Protein AF-A0A8T4W9V7-F1 (afdb_monomer)

Structure (mmCIF, N/CA/C/O backbone):
data_AF-A0A8T4W9V7-F1
#
_entry.id   AF-A0A8T4W9V7-F1
#
loop_
_atom_site.group_PDB
_atom_site.id
_atom_site.type_symbol
_atom_site.label_atom_id
_atom_site.label_alt_id
_atom_site.label_comp_id
_atom_site.label_asym_id
_atom_site.label_entity_id
_atom_site.label_seq_id
_atom_site.pdbx_PDB_ins_code
_atom_site.Cartn_x
_atom_site.Cartn_y
_atom_site.Cartn_z
_atom_site.occupancy
_atom_site.B_iso_or_equiv
_atom_site.auth_seq_id
_atom_site.auth_comp_id
_atom_site.auth_asym_id
_atom_site.auth_atom_id
_atom_site.pdbx_PDB_model_num
ATOM 1 N N . MET A 1 1 ? -7.353 -0.386 19.270 1.00 39.78 1 MET A N 1
ATOM 2 C CA . MET A 1 1 ? -6.914 -1.755 19.593 1.00 39.78 1 MET A CA 1
ATOM 3 C C . MET A 1 1 ? -5.688 -1.673 20.484 1.00 39.78 1 MET A C 1
ATOM 5 O O . MET A 1 1 ? -4.588 -1.444 19.992 1.00 39.78 1 MET A O 1
ATOM 9 N N . ASP A 1 2 ? -5.924 -1.707 21.795 1.00 38.59 2 ASP A N 1
ATOM 10 C CA . ASP A 1 2 ? -4.925 -1.947 22.844 1.00 38.59 2 ASP A CA 1
ATOM 11 C C . ASP A 1 2 ? -5.696 -2.340 24.113 1.00 38.59 2 ASP A C 1
ATOM 13 O O . ASP A 1 2 ? -5.775 -1.570 25.058 1.00 38.59 2 ASP A O 1
ATOM 17 N N . ASP A 1 3 ? -6.371 -3.4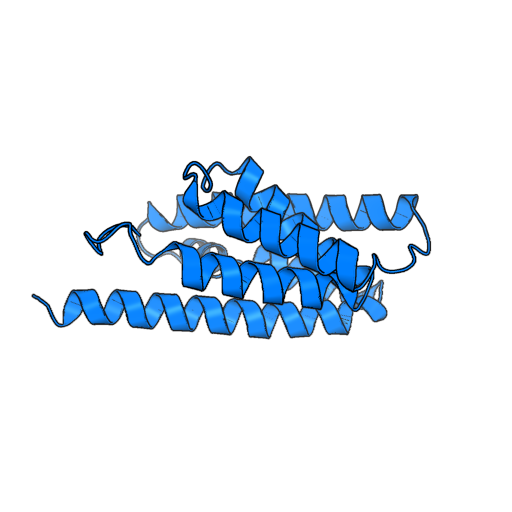90 24.071 1.00 40.66 3 ASP A N 1
ATOM 18 C CA . ASP A 1 3 ? -7.091 -4.046 25.234 1.00 40.66 3 ASP A CA 1
ATOM 19 C C . ASP A 1 3 ? -6.572 -5.435 25.636 1.00 40.66 3 ASP A C 1
ATOM 21 O O . ASP A 1 3 ? -7.009 -6.030 26.618 1.00 40.66 3 ASP A O 1
ATOM 25 N N . PHE A 1 4 ? -5.535 -5.930 24.955 1.00 43.25 4 PHE A N 1
ATOM 26 C CA . PHE A 1 4 ? -4.696 -6.980 25.513 1.00 43.25 4 PHE A CA 1
ATOM 27 C C . PHE A 1 4 ? -3.661 -6.304 26.404 1.00 43.25 4 PHE A C 1
ATOM 29 O O . PHE A 1 4 ? -2.621 -5.855 25.927 1.00 43.25 4 PHE A O 1
ATOM 36 N N . GLY A 1 5 ? -3.947 -6.229 27.706 1.00 44.81 5 GLY A N 1
ATOM 37 C CA . GLY A 1 5 ? -3.074 -5.700 28.764 1.00 44.81 5 GLY A CA 1
ATOM 38 C C . GLY A 1 5 ? -1.734 -6.435 28.953 1.00 44.81 5 GLY A C 1
ATOM 39 O O . GLY A 1 5 ? -1.225 -6.516 30.066 1.00 44.81 5 GLY A O 1
ATOM 40 N N . GLN A 1 6 ? -1.149 -6.982 27.886 1.00 49.94 6 GLN A N 1
ATOM 41 C CA . GLN A 1 6 ? 0.190 -7.553 27.842 1.00 49.94 6 GLN A CA 1
ATOM 42 C C . GLN A 1 6 ? 0.974 -6.959 26.656 1.00 49.94 6 GLN A C 1
ATOM 44 O O . GLN A 1 6 ? 1.002 -7.541 25.569 1.00 49.94 6 GLN A O 1
ATOM 49 N N . PRO A 1 7 ? 1.683 -5.829 26.851 1.00 56.47 7 PRO A N 1
ATOM 50 C CA . PRO A 1 7 ? 2.471 -5.159 25.806 1.00 56.47 7 PRO A CA 1
ATOM 51 C C . PRO A 1 7 ? 3.624 -6.007 25.224 1.00 56.47 7 PRO A C 1
ATOM 53 O O . PRO A 1 7 ? 4.290 -5.583 24.282 1.00 56.47 7 PRO A O 1
ATOM 56 N N . SER A 1 8 ? 3.868 -7.208 25.760 1.00 60.50 8 SER A N 1
ATOM 57 C CA . SER A 1 8 ? 5.035 -8.043 25.463 1.00 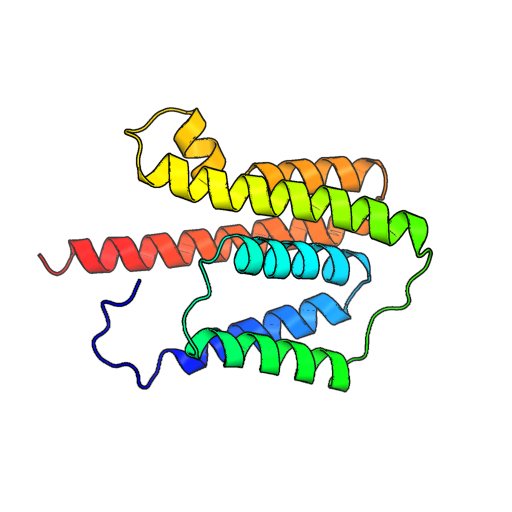60.50 8 SER A CA 1
ATOM 58 C C . SER A 1 8 ? 4.943 -8.886 24.181 1.00 60.50 8 SER A C 1
ATOM 60 O O . SER A 1 8 ? 5.977 -9.399 23.760 1.00 60.50 8 SER A O 1
ATOM 62 N N . TYR A 1 9 ? 3.771 -9.053 23.550 1.00 67.75 9 TYR A N 1
ATOM 63 C CA . TYR A 1 9 ? 3.616 -9.944 22.375 1.00 67.75 9 TYR A CA 1
ATOM 64 C C . TYR A 1 9 ? 3.088 -9.268 21.104 1.00 67.75 9 TYR A C 1
ATOM 66 O O . TYR A 1 9 ? 3.088 -9.888 20.043 1.00 67.75 9 TYR A O 1
ATOM 74 N N . ALA A 1 10 ? 2.713 -7.987 21.163 1.00 72.25 10 ALA A N 1
ATOM 75 C CA . ALA A 1 10 ? 2.208 -7.257 19.997 1.00 72.25 10 ALA A CA 1
ATOM 76 C C . ALA A 1 10 ? 3.246 -7.129 18.863 1.00 72.25 10 ALA A C 1
ATOM 78 O O . ALA A 1 10 ? 2.882 -6.964 17.705 1.00 72.25 10 ALA A O 1
ATOM 79 N N . TRP A 1 11 ? 4.543 -7.246 19.163 1.00 79.50 11 TRP A N 1
ATOM 80 C CA . TRP A 1 11 ? 5.618 -7.138 18.171 1.00 79.50 11 TRP A CA 1
ATOM 81 C C . TRP A 1 11 ? 5.632 -8.286 17.151 1.00 79.50 11 TRP A C 1
ATOM 83 O O . TRP A 1 11 ? 6.049 -8.070 16.016 1.00 79.50 11 TRP A O 1
ATOM 93 N N . LEU A 1 12 ? 5.167 -9.484 17.522 1.00 85.19 12 LEU A N 1
ATOM 94 C CA . LEU A 1 12 ? 5.201 -10.668 16.660 1.00 85.19 12 LEU A CA 1
ATOM 95 C C . LEU A 1 12 ? 4.285 -10.539 15.427 1.00 85.19 12 LEU A C 1
ATOM 97 O O . LEU A 1 12 ? 4.788 -10.709 14.315 1.00 85.19 12 LEU A O 1
ATOM 101 N N . PRO A 1 13 ? 2.992 -10.173 15.553 1.00 85.06 13 PRO A N 1
ATOM 102 C CA . PRO A 1 13 ? 2.145 -9.937 14.384 1.00 85.06 13 PRO A CA 1
ATOM 103 C C . PRO A 1 13 ? 2.626 -8.752 13.532 1.00 85.06 13 PRO A C 1
ATOM 105 O O . PRO A 1 13 ? 2.535 -8.823 12.306 1.00 85.06 13 PRO A O 1
ATOM 108 N N . PHE A 1 14 ? 3.199 -7.697 14.130 1.00 86.62 14 PHE A N 1
ATOM 109 C CA . PHE A 1 14 ? 3.777 -6.585 13.361 1.00 86.62 14 PHE A CA 1
ATOM 110 C C . PHE A 1 14 ? 5.028 -6.996 12.585 1.00 86.62 14 PHE A C 1
ATOM 112 O O . PHE A 1 14 ? 5.171 -6.621 11.424 1.00 86.62 14 PHE A O 1
ATOM 119 N N . ALA A 1 15 ? 5.913 -7.789 13.189 1.00 89.69 15 ALA A N 1
ATOM 120 C CA . ALA A 1 15 ? 7.097 -8.312 12.523 1.00 89.69 15 ALA A CA 1
ATOM 121 C C . ALA A 1 15 ? 6.718 -9.265 11.380 1.00 89.69 15 ALA A C 1
ATOM 123 O O . ALA A 1 15 ? 7.223 -9.112 10.271 1.00 89.69 15 ALA A O 1
ATOM 124 N N . ALA A 1 16 ? 5.786 -10.194 11.620 1.00 91.25 16 ALA A N 1
ATOM 125 C CA . ALA A 1 16 ? 5.284 -11.112 10.598 1.00 91.25 16 ALA A CA 1
ATOM 126 C C . ALA A 1 16 ? 4.627 -10.360 9.429 1.00 91.25 16 ALA A C 1
ATOM 128 O O . ALA A 1 16 ? 4.921 -10.643 8.267 1.00 91.25 16 ALA A O 1
ATOM 129 N N . SER A 1 17 ? 3.805 -9.350 9.734 1.00 88.69 17 SER A N 1
ATOM 130 C CA . SER A 1 17 ? 3.216 -8.474 8.717 1.00 88.69 17 SER A CA 1
ATOM 131 C C . SER A 1 17 ? 4.303 -7.730 7.946 1.00 88.69 17 SER A C 1
ATOM 133 O O . SER A 1 17 ? 4.290 -7.738 6.723 1.00 88.69 17 SER A O 1
ATOM 135 N N . GLY A 1 18 ? 5.291 -7.149 8.629 1.00 92.06 18 GLY A N 1
ATOM 136 C CA . GLY A 1 18 ? 6.396 -6.443 7.982 1.00 92.06 18 GLY A CA 1
ATOM 137 C C . GLY A 1 18 ? 7.207 -7.329 7.031 1.00 92.06 18 GLY A C 1
ATOM 138 O O . GLY A 1 18 ? 7.530 -6.905 5.925 1.00 92.06 18 GLY A O 1
ATOM 139 N N . VAL A 1 19 ? 7.471 -8.583 7.411 1.00 94.50 19 VAL A N 1
ATOM 140 C CA . VAL A 1 19 ? 8.121 -9.564 6.526 1.00 94.50 19 VAL A CA 1
ATOM 141 C C . VAL A 1 19 ? 7.269 -9.836 5.287 1.00 94.50 19 VAL A C 1
ATOM 143 O O . VAL A 1 19 ? 7.788 -9.812 4.174 1.00 94.50 19 VAL A O 1
ATOM 146 N N . LEU A 1 20 ? 5.964 -10.060 5.462 1.00 92.44 20 LEU A N 1
ATOM 147 C CA . LEU A 1 20 ? 5.048 -10.340 4.357 1.00 92.44 20 LEU A CA 1
ATOM 148 C C . LEU A 1 20 ? 4.912 -9.141 3.406 1.00 92.44 20 LEU A C 1
ATOM 150 O O . LEU A 1 20 ? 5.015 -9.309 2.195 1.00 92.44 20 LEU A O 1
ATOM 154 N N . PHE A 1 21 ? 4.763 -7.929 3.943 1.00 92.69 21 PHE A N 1
ATOM 155 C CA . PHE A 1 21 ? 4.749 -6.695 3.155 1.00 92.69 21 PHE A CA 1
ATOM 156 C C . PHE A 1 21 ? 6.057 -6.510 2.388 1.00 92.69 21 PHE A C 1
ATOM 158 O O . PHE A 1 21 ? 6.030 -6.278 1.184 1.00 92.69 21 PHE A O 1
ATOM 165 N N . GLY A 1 22 ? 7.202 -6.654 3.059 1.00 94.81 22 GLY A N 1
ATOM 166 C CA . GLY A 1 22 ? 8.506 -6.523 2.416 1.00 94.81 22 GLY A CA 1
ATOM 167 C C . GLY A 1 22 ? 8.744 -7.578 1.333 1.00 94.81 22 GLY A C 1
ATOM 168 O O . GLY A 1 22 ? 9.313 -7.262 0.293 1.00 94.81 22 GLY A O 1
ATOM 169 N N . PHE A 1 23 ? 8.262 -8.808 1.538 1.00 94.81 23 PHE A N 1
ATOM 170 C CA . PHE A 1 23 ? 8.289 -9.858 0.521 1.00 94.81 23 PHE A CA 1
ATOM 171 C C . PHE A 1 23 ? 7.468 -9.463 -0.712 1.00 94.81 23 PHE A C 1
ATOM 173 O O . PHE A 1 23 ? 7.996 -9.486 -1.818 1.00 94.81 23 PHE A O 1
ATOM 180 N N . LEU A 1 24 ? 6.212 -9.040 -0.525 1.00 93.31 24 LEU A N 1
ATOM 181 C CA . LEU A 1 24 ? 5.329 -8.636 -1.625 1.00 93.31 24 LEU A CA 1
ATOM 182 C C . LEU A 1 24 ? 5.862 -7.408 -2.376 1.00 93.31 24 LEU A C 1
ATOM 184 O O . LEU A 1 24 ? 5.853 -7.383 -3.603 1.00 93.31 24 LEU A O 1
ATOM 188 N N . MET A 1 25 ? 6.391 -6.416 -1.656 1.00 95.25 25 MET A N 1
ATOM 189 C CA . MET A 1 25 ? 7.007 -5.223 -2.247 1.00 95.25 25 MET A CA 1
ATOM 190 C C . MET A 1 25 ? 8.213 -5.546 -3.138 1.00 95.25 25 MET A C 1
ATOM 192 O O . MET A 1 25 ? 8.533 -4.762 -4.030 1.00 95.25 25 MET A O 1
ATOM 196 N N . ALA A 1 26 ? 8.881 -6.678 -2.913 1.00 95.06 26 ALA A N 1
ATOM 197 C CA . ALA A 1 26 ? 10.020 -7.107 -3.713 1.00 95.06 26 ALA A CA 1
ATOM 198 C C . ALA A 1 26 ? 9.629 -7.873 -4.994 1.00 95.06 26 ALA A C 1
ATOM 200 O O . ALA A 1 26 ? 10.487 -8.095 -5.845 1.00 95.06 26 ALA A O 1
ATOM 201 N N . GLU A 1 27 ? 8.364 -8.274 -5.160 1.00 93.50 27 GLU A N 1
ATOM 202 C CA . GLU A 1 27 ? 7.929 -9.094 -6.303 1.00 93.50 27 GLU A CA 1
ATOM 203 C C . GLU A 1 27 ? 7.743 -8.278 -7.588 1.00 93.50 27 GLU A C 1
ATOM 205 O O . GLU A 1 27 ? 8.084 -8.735 -8.683 1.00 93.50 27 GLU A O 1
ATOM 210 N N . SER A 1 28 ? 7.210 -7.057 -7.493 1.00 93.25 28 SER A N 1
ATOM 211 C CA . SER A 1 28 ? 7.052 -6.190 -8.661 1.00 93.25 28 SER A CA 1
ATOM 212 C C . SER A 1 28 ? 7.051 -4.705 -8.312 1.00 93.25 28 SER A C 1
ATOM 214 O O . SER A 1 28 ? 6.708 -4.306 -7.201 1.00 93.25 28 SER A O 1
ATOM 216 N N . GLN A 1 29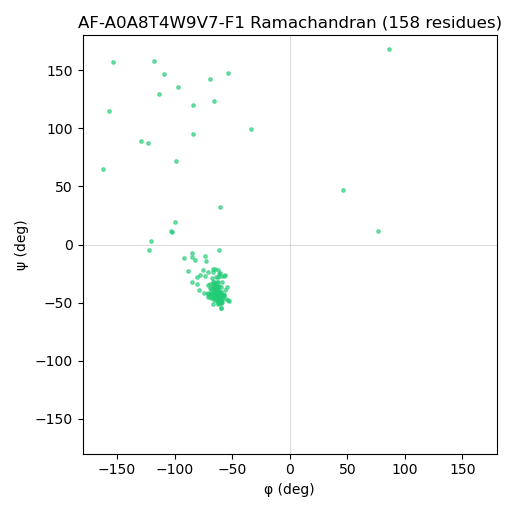 ? 7.381 -3.859 -9.293 1.00 93.50 29 GLN A N 1
ATOM 217 C CA . GLN A 1 29 ? 7.314 -2.402 -9.122 1.00 93.50 29 GLN A CA 1
ATOM 218 C C . GLN A 1 29 ? 5.895 -1.914 -8.784 1.00 93.50 29 GLN A C 1
ATOM 220 O O . GLN A 1 29 ? 5.735 -0.898 -8.118 1.00 93.50 29 GLN A O 1
ATOM 225 N N . TRP A 1 30 ? 4.861 -2.643 -9.208 1.00 94.25 30 TRP A N 1
ATOM 226 C CA . TRP A 1 30 ? 3.467 -2.295 -8.939 1.00 94.25 30 TRP A CA 1
ATOM 227 C C . TRP A 1 30 ? 3.089 -2.575 -7.484 1.00 94.25 30 TRP A C 1
ATOM 229 O O . TRP A 1 30 ? 2.466 -1.729 -6.844 1.00 94.25 30 TRP A O 1
ATOM 239 N N . ASP A 1 31 ? 3.535 -3.714 -6.950 1.00 93.81 31 ASP A N 1
ATOM 240 C CA . ASP A 1 31 ? 3.359 -4.067 -5.539 1.00 93.81 31 ASP A CA 1
ATOM 241 C C . ASP A 1 31 ? 4.144 -3.102 -4.647 1.00 93.81 31 ASP A C 1
ATOM 243 O O . ASP A 1 31 ? 3.604 -2.573 -3.675 1.00 93.81 31 ASP A O 1
ATOM 247 N N . LEU A 1 32 ? 5.386 -2.780 -5.031 1.00 94.62 32 LEU A N 1
ATOM 248 C CA . LEU A 1 32 ? 6.197 -1.768 -4.358 1.00 94.62 32 LEU A CA 1
ATOM 249 C C . LEU A 1 32 ? 5.440 -0.440 -4.233 1.00 94.62 32 LEU A C 1
ATOM 251 O O . LEU A 1 32 ? 5.388 0.132 -3.145 1.00 94.62 32 LEU A O 1
ATOM 255 N N . LEU A 1 33 ? 4.839 0.044 -5.325 1.00 94.75 33 LEU A N 1
ATOM 256 C CA . LEU A 1 33 ? 4.100 1.307 -5.343 1.00 94.75 33 LEU A CA 1
ATOM 257 C C . LEU A 1 33 ? 2.850 1.273 -4.479 1.00 94.75 33 LEU A C 1
ATOM 259 O O . LEU A 1 33 ? 2.622 2.191 -3.692 1.00 94.75 33 LEU A O 1
ATOM 263 N N . LEU A 1 34 ? 2.055 0.215 -4.622 1.00 9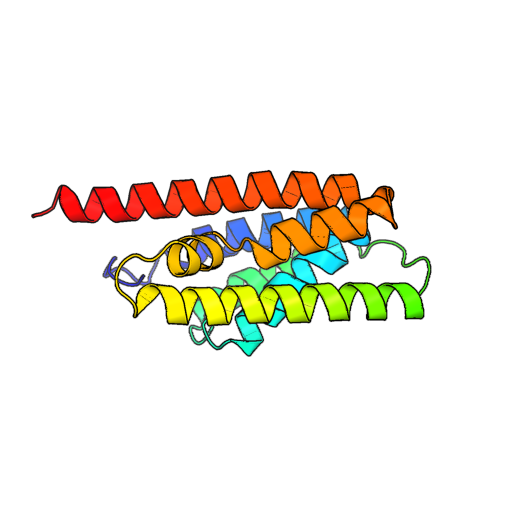4.38 34 LEU A N 1
ATOM 264 C CA . LEU A 1 34 ? 0.818 0.037 -3.881 1.00 94.38 34 LEU A CA 1
ATOM 265 C C . LEU A 1 34 ? 1.074 0.002 -2.374 1.00 94.38 34 LEU A C 1
ATOM 267 O O . LEU A 1 34 ? 0.499 0.793 -1.626 1.00 94.38 34 LEU A O 1
ATOM 271 N N . PHE A 1 35 ? 1.966 -0.879 -1.924 1.00 93.75 35 PHE A N 1
ATOM 272 C CA . PHE A 1 35 ? 2.252 -1.025 -0.501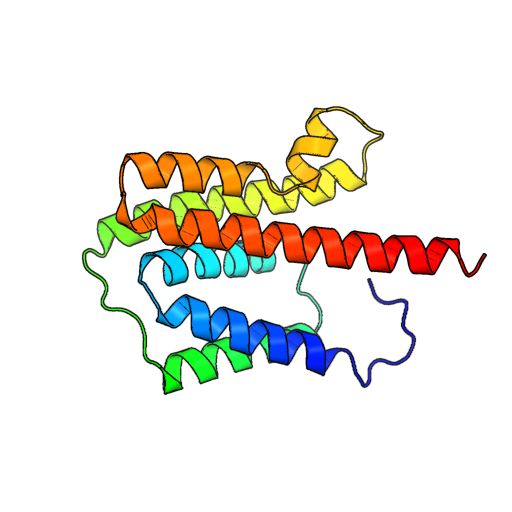 1.00 93.75 35 PHE A CA 1
ATOM 273 C C . PHE A 1 35 ? 2.979 0.197 0.067 1.00 93.75 35 PHE A C 1
ATOM 275 O O . PHE A 1 35 ? 2.684 0.595 1.193 1.00 93.75 35 PHE A O 1
ATOM 282 N N . SER A 1 36 ? 3.839 0.864 -0.714 1.00 94.25 36 SER A N 1
ATOM 283 C CA . SER A 1 36 ? 4.426 2.149 -0.306 1.00 94.25 36 SER A CA 1
ATOM 284 C C . SER A 1 36 ? 3.353 3.215 -0.094 1.00 94.25 36 SER A C 1
ATOM 286 O O . SER A 1 36 ? 3.376 3.900 0.926 1.00 94.25 36 SER A O 1
ATOM 288 N N . ALA A 1 37 ? 2.387 3.341 -1.009 1.00 94.25 37 ALA A N 1
ATOM 289 C CA . ALA A 1 37 ? 1.288 4.293 -0.870 1.00 94.25 37 ALA A CA 1
ATOM 290 C C . ALA A 1 37 ? 0.447 4.023 0.385 1.00 94.25 37 ALA A C 1
ATOM 292 O O . ALA A 1 37 ? 0.149 4.962 1.120 1.00 94.25 37 ALA A O 1
ATOM 293 N N . ILE A 1 38 ? 0.131 2.753 0.664 1.00 90.69 38 ILE A N 1
ATOM 294 C CA . ILE A 1 38 ? -0.600 2.338 1.872 1.00 90.69 38 ILE A CA 1
ATOM 295 C C . ILE A 1 38 ? 0.179 2.714 3.134 1.00 90.69 38 ILE A C 1
ATOM 297 O O . ILE A 1 38 ? -0.365 3.342 4.041 1.00 90.69 38 ILE A O 1
ATOM 301 N N . ILE A 1 39 ? 1.464 2.354 3.194 1.00 90.62 39 ILE A N 1
ATOM 302 C CA . ILE A 1 39 ? 2.326 2.633 4.348 1.00 90.62 39 ILE A CA 1
ATOM 303 C C . ILE A 1 39 ? 2.413 4.139 4.600 1.00 90.62 39 ILE A C 1
ATOM 305 O O . ILE A 1 39 ? 2.182 4.595 5.720 1.00 90.62 39 ILE A O 1
ATOM 309 N N . ILE A 1 40 ? 2.712 4.919 3.561 1.00 91.44 40 ILE A N 1
ATOM 310 C CA . ILE A 1 40 ? 2.852 6.372 3.675 1.00 91.44 40 ILE A CA 1
ATOM 311 C C . ILE A 1 40 ? 1.503 7.008 4.040 1.00 91.44 40 ILE A C 1
ATOM 313 O O . ILE A 1 40 ? 1.464 7.875 4.911 1.00 91.44 40 ILE A O 1
ATOM 317 N N . GLY A 1 41 ? 0.393 6.570 3.443 1.00 89.12 41 GLY A N 1
ATOM 318 C CA . GLY A 1 41 ? -0.943 7.086 3.748 1.00 89.12 41 GLY A CA 1
ATOM 319 C C . GLY A 1 41 ? -1.352 6.856 5.206 1.00 89.12 41 GLY A C 1
ATOM 320 O O . GLY A 1 41 ? -1.870 7.766 5.862 1.00 89.12 41 GLY A O 1
ATOM 321 N N . VAL A 1 42 ? -1.036 5.679 5.751 1.00 84.56 42 VAL A N 1
ATOM 322 C CA . VAL A 1 42 ? -1.260 5.345 7.166 1.00 84.56 42 VAL A CA 1
ATOM 323 C C . VAL A 1 42 ? -0.360 6.175 8.094 1.00 84.56 42 VAL A C 1
ATOM 325 O O . VAL A 1 42 ? -0.834 6.676 9.118 1.00 84.56 42 VAL A O 1
ATOM 328 N N . LEU A 1 43 ? 0.913 6.380 7.730 1.00 86.75 43 LEU A N 1
ATOM 329 C CA . LEU A 1 43 ? 1.846 7.234 8.479 1.00 86.75 43 LEU A CA 1
ATOM 330 C C . LEU A 1 43 ? 1.372 8.696 8.524 1.00 86.75 43 LEU A C 1
ATOM 332 O O . LEU A 1 43 ? 1.300 9.286 9.600 1.00 86.75 43 LEU A O 1
ATOM 336 N N . ILE A 1 44 ? 0.987 9.265 7.376 1.00 87.00 44 ILE A N 1
ATOM 337 C CA . ILE A 1 44 ? 0.487 10.649 7.261 1.00 87.00 44 ILE A CA 1
ATOM 338 C C . ILE A 1 44 ? -0.820 10.845 8.036 1.00 87.00 44 ILE A C 1
ATOM 340 O O . ILE A 1 44 ? -1.090 11.925 8.568 1.00 87.00 44 ILE A O 1
ATOM 344 N N . SER A 1 45 ? -1.649 9.808 8.121 1.00 81.00 45 SER A N 1
ATOM 345 C CA . SER A 1 45 ? -2.901 9.868 8.876 1.00 81.00 45 SER A CA 1
ATOM 346 C C . SER A 1 45 ? -2.689 9.844 10.392 1.00 81.00 45 SER A C 1
ATOM 348 O O . SER A 1 45 ? -3.622 10.128 11.134 1.00 81.00 45 SER A O 1
ATOM 350 N N . GLY A 1 46 ? -1.468 9.574 10.865 1.00 74.25 46 GLY A N 1
ATOM 351 C CA . GLY A 1 46 ? -1.117 9.657 12.282 1.00 74.25 46 GLY A CA 1
ATOM 352 C C . GLY A 1 46 ? -1.624 8.487 13.128 1.00 74.25 46 GLY A C 1
ATOM 353 O O . GLY A 1 46 ? -1.531 8.546 14.354 1.00 74.25 46 GLY A O 1
ATOM 354 N N . LYS A 1 47 ? -2.123 7.401 12.512 1.00 68.56 47 LYS A N 1
ATOM 355 C CA . LYS A 1 47 ? -2.512 6.180 13.248 1.00 68.56 47 LYS A CA 1
ATOM 356 C C . LYS A 1 47 ? -1.320 5.471 13.884 1.00 68.56 47 LYS A C 1
ATOM 358 O O . LYS A 1 47 ? -1.471 4.752 14.870 1.00 68.56 47 LYS A O 1
ATOM 363 N N . VAL A 1 48 ? -0.126 5.692 13.347 1.00 65.00 48 VAL A N 1
ATOM 364 C CA . VAL A 1 48 ? 1.100 5.028 13.782 1.00 65.00 48 VAL A CA 1
ATOM 365 C C . VAL A 1 48 ? 1.884 5.938 14.724 1.00 65.00 48 VAL A C 1
ATOM 367 O O . VAL A 1 48 ? 2.925 6.477 14.377 1.00 65.00 48 VAL A O 1
ATOM 370 N N . ASN A 1 49 ? 1.368 6.116 15.941 1.00 64.06 49 ASN A N 1
ATOM 371 C CA . ASN A 1 49 ? 2.050 6.862 17.011 1.00 64.06 49 ASN A CA 1
ATOM 372 C C . ASN A 1 49 ? 2.692 5.948 18.069 1.00 64.06 49 ASN A C 1
ATOM 374 O O . ASN A 1 49 ? 3.098 6.402 19.137 1.00 64.06 49 ASN A O 1
ATOM 378 N N . LYS A 1 50 ? 2.771 4.644 17.791 1.00 70.25 50 LYS A N 1
ATOM 379 C CA . LYS A 1 50 ? 3.221 3.627 18.742 1.00 70.25 50 LYS A CA 1
ATOM 380 C C . LYS A 1 50 ? 4.554 3.000 18.305 1.00 70.25 50 LYS A C 1
ATOM 382 O O . LYS A 1 50 ? 4.631 2.528 17.169 1.00 70.25 50 LYS A O 1
ATOM 387 N N . PRO A 1 51 ? 5.577 2.919 19.185 1.00 70.75 51 PRO A N 1
ATOM 388 C CA . PRO A 1 51 ? 6.889 2.342 18.860 1.00 70.75 51 PRO A CA 1
ATOM 389 C C . PRO A 1 51 ? 6.828 0.902 18.341 1.00 70.75 51 PRO A C 1
ATOM 391 O O . PRO A 1 51 ? 7.703 0.472 17.596 1.00 70.75 51 PRO A O 1
ATOM 394 N N . GLN A 1 52 ? 5.789 0.150 18.714 1.00 74.06 52 GLN A N 1
ATOM 395 C CA . GLN A 1 52 ? 5.592 -1.235 18.293 1.00 74.06 52 GLN A CA 1
ATOM 396 C C . GLN A 1 52 ? 5.420 -1.370 16.773 1.00 74.06 52 GLN A C 1
ATOM 398 O O . GLN A 1 52 ? 5.809 -2.390 16.218 1.00 74.06 52 GLN A O 1
ATOM 403 N N . PHE A 1 53 ? 4.913 -0.347 16.076 1.00 77.62 53 PHE A N 1
ATOM 404 C CA . PHE A 1 53 ? 4.813 -0.371 14.611 1.00 77.62 53 PHE A CA 1
ATOM 405 C C . PHE A 1 53 ? 6.174 -0.254 13.918 1.00 77.62 53 PHE A C 1
ATOM 407 O O . PHE A 1 53 ? 6.330 -0.731 12.794 1.00 77.62 53 PHE A O 1
ATOM 414 N N . SER A 1 54 ? 7.177 0.320 14.590 1.00 84.44 54 SER A N 1
ATOM 415 C CA . SER A 1 54 ? 8.525 0.469 14.039 1.00 84.44 54 SER A CA 1
ATOM 416 C C . SER A 1 54 ? 9.145 -0.876 13.673 1.00 84.44 54 SER A C 1
ATOM 418 O O . SER A 1 54 ? 9.873 -0.950 12.686 1.00 84.44 54 SER A O 1
ATOM 420 N N . ILE A 1 55 ? 8.820 -1.955 14.399 1.00 89.19 55 ILE A N 1
ATOM 421 C CA . ILE A 1 55 ? 9.355 -3.283 14.077 1.00 89.19 55 ILE A CA 1
ATOM 422 C C . ILE A 1 55 ? 8.851 -3.793 12.725 1.00 89.19 55 ILE A C 1
ATOM 424 O O . ILE A 1 55 ? 9.618 -4.400 11.984 1.00 89.19 55 ILE A O 1
ATOM 428 N N . GLY A 1 56 ? 7.603 -3.484 12.358 1.00 90.50 56 GLY A N 1
ATOM 429 C CA . GLY A 1 56 ? 7.060 -3.822 11.045 1.00 90.50 56 GLY A CA 1
ATOM 430 C C . GLY A 1 56 ? 7.828 -3.117 9.928 1.00 90.50 56 GLY A C 1
ATOM 431 O O . GLY A 1 56 ? 8.263 -3.767 8.981 1.00 90.50 56 GLY A O 1
ATOM 432 N N . PHE A 1 57 ? 8.088 -1.813 10.071 1.00 91.00 57 PHE A N 1
ATOM 433 C CA . PHE A 1 57 ? 8.868 -1.052 9.086 1.00 91.00 57 PHE A CA 1
ATOM 434 C C . PHE A 1 57 ? 10.319 -1.522 8.975 1.00 91.00 57 PHE A C 1
ATOM 436 O O . PHE A 1 57 ? 10.847 -1.618 7.869 1.00 91.00 57 PHE A O 1
ATOM 443 N N . VAL A 1 58 ? 10.951 -1.864 10.101 1.00 93.38 58 VAL A N 1
ATOM 444 C CA . VAL A 1 58 ? 12.297 -2.450 10.103 1.00 93.38 58 VAL A CA 1
ATOM 445 C C . VAL A 1 58 ? 12.304 -3.772 9.336 1.00 93.38 58 VAL A C 1
ATOM 447 O O . VAL A 1 58 ? 13.174 -3.975 8.492 1.00 93.38 58 VAL A O 1
ATOM 450 N N . MET A 1 59 ? 11.314 -4.641 9.560 1.00 95.12 59 MET A N 1
ATOM 451 C CA . MET A 1 59 ? 11.213 -5.917 8.846 1.00 95.12 59 MET A CA 1
ATOM 452 C C . MET A 1 59 ? 10.962 -5.739 7.343 1.00 95.12 59 MET A C 1
ATOM 454 O O . MET A 1 59 ? 11.563 -6.462 6.549 1.00 95.12 59 MET A O 1
ATOM 458 N N . ILE A 1 60 ? 10.163 -4.745 6.937 1.00 94.94 60 ILE A N 1
ATOM 459 C CA . ILE A 1 60 ? 10.002 -4.379 5.519 1.00 94.94 60 ILE A CA 1
ATOM 460 C C . ILE A 1 60 ? 11.359 -3.997 4.918 1.00 94.94 60 ILE A C 1
ATOM 462 O O . ILE A 1 60 ? 11.743 -4.527 3.877 1.00 94.94 60 ILE A O 1
ATOM 466 N N . GLY A 1 61 ? 12.111 -3.121 5.592 1.00 94.31 61 GLY A N 1
ATOM 467 C CA . GLY A 1 61 ? 13.436 -2.692 5.144 1.00 94.31 61 GLY A CA 1
ATOM 468 C C . GLY A 1 61 ? 14.427 -3.851 5.018 1.00 94.31 61 GLY A C 1
ATOM 469 O O . GLY A 1 61 ? 15.094 -3.976 3.993 1.00 94.31 61 GLY A O 1
ATOM 470 N N . ILE A 1 62 ? 14.481 -4.741 6.015 1.00 96.12 62 ILE A N 1
ATOM 471 C CA . ILE A 1 62 ? 15.320 -5.950 5.981 1.00 96.12 62 ILE A CA 1
ATOM 472 C C . ILE A 1 62 ? 14.962 -6.820 4.772 1.00 96.12 62 ILE A C 1
ATOM 474 O O . ILE A 1 62 ? 15.853 -7.252 4.043 1.00 96.12 62 ILE A O 1
ATOM 478 N N . MET A 1 63 ? 13.673 -7.047 4.521 1.00 96.69 63 MET A N 1
ATOM 479 C CA . MET A 1 63 ? 13.235 -7.859 3.386 1.00 96.69 63 MET A CA 1
ATOM 480 C C . MET A 1 63 ? 13.600 -7.237 2.039 1.00 96.69 63 MET A C 1
ATOM 482 O O . MET A 1 63 ? 14.068 -7.958 1.159 1.00 96.69 63 MET A O 1
ATOM 486 N N . LEU A 1 64 ? 13.465 -5.918 1.890 1.00 94.88 64 LEU A N 1
ATOM 487 C CA . LEU A 1 64 ? 13.887 -5.211 0.678 1.00 94.88 64 LEU A CA 1
ATOM 488 C C . LEU A 1 64 ? 15.408 -5.251 0.479 1.00 94.88 64 LEU A C 1
ATOM 490 O O . LEU A 1 64 ? 15.866 -5.321 -0.657 1.00 94.88 64 LEU A O 1
ATOM 494 N N . ILE A 1 65 ? 16.202 -5.261 1.554 1.00 95.94 65 ILE A N 1
ATOM 495 C CA . ILE A 1 65 ? 17.659 -5.449 1.468 1.00 95.94 65 ILE A CA 1
ATOM 496 C C . ILE A 1 65 ? 17.999 -6.877 1.014 1.00 95.94 65 ILE A C 1
ATOM 498 O O . ILE A 1 65 ? 18.869 -7.054 0.165 1.00 95.94 65 ILE A O 1
ATOM 502 N N . ILE A 1 66 ? 17.317 -7.893 1.553 1.00 96.19 66 ILE A N 1
ATOM 503 C CA . ILE A 1 66 ? 17.583 -9.308 1.240 1.00 96.19 66 ILE A CA 1
ATOM 504 C C . ILE A 1 66 ? 17.134 -9.669 -0.181 1.00 96.19 66 ILE A C 1
ATOM 506 O O . ILE A 1 66 ? 17.847 -10.372 -0.895 1.00 96.19 66 ILE A O 1
ATOM 510 N N . ARG A 1 67 ? 15.935 -9.237 -0.586 1.00 95.44 67 ARG A N 1
ATOM 511 C CA . ARG A 1 67 ? 15.333 -9.581 -1.886 1.00 95.44 67 ARG A CA 1
ATOM 512 C C . ARG A 1 67 ? 15.727 -8.614 -2.999 1.00 95.44 67 ARG A C 1
ATOM 514 O O . ARG A 1 67 ? 15.693 -8.996 -4.165 1.00 95.44 67 ARG A O 1
ATOM 521 N N . GLY A 1 68 ? 16.122 -7.397 -2.638 1.00 92.38 68 GLY A N 1
ATOM 522 C CA . GLY A 1 68 ? 16.325 -6.296 -3.567 1.00 92.38 68 GLY A CA 1
ATOM 523 C C . GLY A 1 68 ? 15.036 -5.521 -3.844 1.00 92.38 68 GLY A C 1
ATOM 524 O O . GLY A 1 68 ? 13.930 -5.932 -3.491 1.00 92.38 68 GLY A O 1
ATOM 525 N N . VAL A 1 69 ? 15.203 -4.369 -4.493 1.00 91.88 69 VAL A N 1
ATOM 526 C CA . VAL A 1 69 ? 14.098 -3.526 -4.961 1.00 91.88 69 VAL A CA 1
ATOM 527 C C . VAL A 1 69 ? 13.835 -3.841 -6.439 1.00 91.88 69 VAL A C 1
ATOM 529 O O . VAL A 1 69 ? 14.798 -3.935 -7.208 1.00 91.88 69 VAL A O 1
ATOM 532 N N . PRO A 1 70 ? 12.567 -3.993 -6.861 1.00 91.19 70 PRO A N 1
ATOM 533 C CA . PRO A 1 70 ? 12.213 -4.208 -8.260 1.00 91.19 70 PRO A CA 1
ATOM 534 C C . PRO A 1 70 ? 12.790 -3.139 -9.194 1.00 91.19 70 PRO A C 1
ATOM 536 O O . PRO A 1 70 ? 12.893 -1.964 -8.836 1.00 91.19 70 PRO A O 1
ATOM 539 N N . VAL A 1 71 ? 13.115 -3.537 -10.426 1.00 89.00 71 VAL A N 1
ATOM 540 C CA . VAL A 1 71 ? 13.603 -2.610 -11.455 1.00 89.00 71 VAL A CA 1
ATOM 541 C C 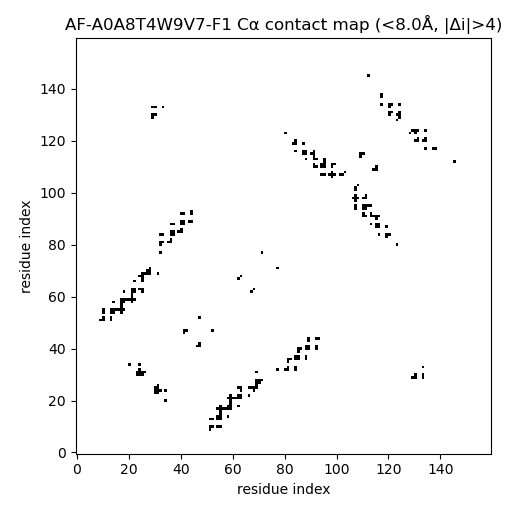. VAL A 1 71 ? 12.499 -1.619 -11.822 1.00 89.00 71 VAL A C 1
ATOM 543 O O . VAL A 1 71 ? 11.410 -2.017 -12.233 1.00 89.00 71 VAL A O 1
ATOM 546 N N . ILE A 1 72 ? 12.805 -0.329 -11.693 1.00 87.44 72 ILE A N 1
ATOM 547 C CA . ILE A 1 72 ? 11.897 0.769 -12.029 1.00 87.44 72 ILE A CA 1
ATOM 548 C C . ILE A 1 72 ? 11.998 1.060 -13.525 1.00 87.44 72 ILE A C 1
ATOM 550 O O . ILE A 1 72 ? 13.068 1.416 -14.017 1.00 87.44 72 ILE A O 1
ATOM 554 N N . THR A 1 73 ? 10.884 0.933 -14.249 1.00 84.56 73 THR A N 1
ATOM 555 C CA . THR A 1 73 ? 10.868 1.124 -15.709 1.00 84.56 73 THR A CA 1
ATOM 556 C C . THR A 1 73 ? 10.808 2.592 -16.133 1.00 84.56 73 THR A C 1
ATOM 558 O O . THR A 1 73 ? 11.384 2.952 -17.155 1.00 84.56 73 THR A O 1
ATOM 561 N N . SER A 1 74 ? 10.121 3.449 -15.370 1.00 88.25 74 SER A N 1
ATOM 562 C CA . SER A 1 74 ? 9.926 4.868 -15.701 1.00 88.25 74 SER A CA 1
ATOM 563 C C . SER A 1 74 ? 9.635 5.684 -14.443 1.00 88.25 74 SER A C 1
ATOM 565 O O . SER A 1 74 ? 8.607 5.496 -13.795 1.00 88.25 74 SER A O 1
ATOM 567 N N . LEU A 1 75 ? 10.533 6.606 -14.084 1.00 89.31 75 LEU A N 1
ATOM 568 C CA . LEU A 1 75 ? 10.395 7.405 -12.860 1.00 89.31 75 LEU A CA 1
ATOM 569 C C . LEU A 1 75 ? 9.181 8.363 -12.879 1.00 89.31 75 LEU A C 1
ATOM 571 O O . LEU A 1 75 ? 8.468 8.405 -11.877 1.00 89.31 75 LEU A O 1
ATOM 575 N N . PRO A 1 76 ? 8.886 9.108 -13.968 1.00 91.44 76 PRO A N 1
ATOM 576 C CA . PRO A 1 76 ? 7.745 10.032 -13.987 1.00 91.44 76 PRO A CA 1
ATOM 577 C C . PRO A 1 76 ? 6.393 9.322 -13.860 1.00 91.44 76 PRO A C 1
ATOM 579 O O . PRO A 1 76 ? 5.512 9.769 -13.129 1.00 91.44 76 PRO A O 1
ATOM 582 N N . GLU A 1 77 ? 6.247 8.193 -14.549 1.00 88.44 77 GLU A N 1
ATOM 583 C CA . GLU A 1 77 ? 5.051 7.349 -14.506 1.00 88.44 77 GLU A CA 1
ATOM 584 C C . GLU A 1 77 ? 4.838 6.764 -13.108 1.00 88.44 77 GLU A C 1
ATOM 586 O O . GLU A 1 77 ? 3.737 6.809 -12.560 1.00 88.44 77 GLU A O 1
ATOM 591 N N . LEU A 1 78 ? 5.925 6.299 -12.495 1.00 89.31 78 LEU A N 1
ATOM 592 C CA . LEU A 1 78 ? 5.919 5.743 -11.154 1.00 89.31 78 LEU A CA 1
ATOM 593 C C . LEU A 1 78 ? 5.504 6.784 -10.103 1.00 89.31 78 LEU A C 1
ATOM 595 O O . LEU A 1 78 ? 4.679 6.487 -9.242 1.00 89.31 78 LEU A O 1
ATOM 599 N N . LEU A 1 79 ? 6.008 8.018 -10.200 1.00 92.44 79 LEU A N 1
ATOM 600 C CA . LEU A 1 79 ? 5.613 9.116 -9.312 1.00 92.44 79 LEU A CA 1
ATOM 601 C C . LEU A 1 79 ? 4.142 9.513 -9.486 1.00 92.44 79 LEU A C 1
ATOM 603 O O . LEU A 1 79 ? 3.471 9.795 -8.493 1.00 92.44 79 LEU A O 1
ATOM 607 N N . LEU A 1 80 ? 3.629 9.510 -10.720 1.00 93.12 80 LEU A N 1
ATOM 608 C CA . LEU A 1 80 ? 2.218 9.786 -10.991 1.00 93.12 80 LEU A CA 1
ATOM 609 C C . LEU A 1 80 ? 1.314 8.734 -10.336 1.00 93.12 80 LEU A C 1
ATOM 611 O O . LEU A 1 80 ? 0.381 9.083 -9.613 1.00 93.12 80 LEU A O 1
ATOM 615 N N . ILE A 1 81 ? 1.614 7.452 -10.558 1.00 93.19 81 ILE A N 1
ATOM 616 C CA . ILE A 1 81 ? 0.847 6.334 -9.998 1.00 93.19 81 ILE A CA 1
ATOM 617 C C . ILE A 1 81 ? 0.933 6.342 -8.470 1.00 93.19 81 ILE A C 1
ATOM 619 O O . ILE A 1 81 ? -0.096 6.249 -7.802 1.00 93.19 81 ILE A O 1
ATOM 623 N N . LEU A 1 82 ? 2.132 6.532 -7.909 1.00 94.12 82 LEU A N 1
ATOM 624 C CA . LEU A 1 82 ? 2.327 6.671 -6.467 1.00 94.12 82 LEU A CA 1
ATOM 625 C C . LEU A 1 82 ? 1.496 7.824 -5.899 1.00 94.12 82 LEU A C 1
ATOM 627 O O . LEU A 1 82 ? 0.858 7.652 -4.867 1.00 94.12 82 LEU A O 1
ATOM 631 N N . GLY A 1 83 ? 1.467 8.978 -6.572 1.00 94.12 83 GLY A N 1
ATOM 632 C CA . GLY A 1 83 ? 0.673 10.132 -6.157 1.00 94.12 83 GLY A CA 1
ATOM 633 C C . GLY A 1 83 ? -0.826 9.832 -6.112 1.00 94.12 83 GLY A C 1
ATOM 634 O O . GLY A 1 83 ? -1.479 10.128 -5.112 1.00 94.12 83 GLY A O 1
ATOM 635 N N . ILE A 1 84 ? -1.365 9.186 -7.151 1.00 94.50 84 ILE A N 1
ATOM 636 C CA . ILE A 1 84 ? -2.777 8.774 -7.203 1.00 94.50 84 ILE A CA 1
ATOM 637 C C . ILE A 1 84 ? -3.098 7.802 -6.060 1.00 94.50 84 ILE A C 1
ATOM 639 O O . ILE A 1 84 ? -4.066 8.009 -5.327 1.00 94.50 84 ILE A O 1
ATOM 643 N N . LEU A 1 85 ? -2.274 6.767 -5.881 1.00 94.81 85 LEU A N 1
ATOM 644 C CA . LEU A 1 85 ? -2.466 5.754 -4.839 1.00 94.81 85 LEU A CA 1
ATOM 645 C C . LEU A 1 85 ? -2.330 6.342 -3.436 1.00 94.81 85 LEU A C 1
ATOM 647 O O . LEU A 1 85 ? -3.072 5.960 -2.536 1.00 94.81 85 LEU A O 1
ATOM 651 N N . LEU A 1 86 ? -1.404 7.281 -3.245 1.00 94.00 86 LEU A N 1
ATOM 652 C CA . LEU A 1 86 ? -1.195 7.946 -1.969 1.00 94.00 86 LEU A CA 1
ATOM 653 C C . LEU A 1 86 ? -2.412 8.792 -1.592 1.00 94.00 86 LEU A C 1
ATOM 655 O O . LEU A 1 86 ? -2.889 8.703 -0.463 1.00 94.00 86 LEU A O 1
ATOM 659 N N . ILE A 1 87 ? -2.946 9.572 -2.538 1.00 93.31 87 ILE A N 1
ATOM 660 C CA . ILE A 1 87 ? -4.178 10.338 -2.320 1.00 93.31 87 ILE A CA 1
ATOM 661 C C . ILE A 1 87 ? -5.327 9.383 -1.982 1.00 93.31 87 ILE A C 1
ATOM 663 O O . ILE A 1 87 ? -6.014 9.604 -0.988 1.00 93.31 87 ILE A O 1
ATOM 667 N N . ALA A 1 88 ? -5.498 8.301 -2.748 1.00 92.69 88 ALA A N 1
ATOM 668 C CA . ALA A 1 88 ? -6.536 7.304 -2.491 1.00 92.69 88 ALA A CA 1
ATOM 669 C C . ALA A 1 88 ? -6.397 6.665 -1.097 1.00 92.69 88 ALA A C 1
ATOM 671 O O . ALA A 1 88 ? -7.382 6.565 -0.371 1.00 92.69 88 ALA A O 1
ATOM 672 N N . SER A 1 89 ? -5.176 6.305 -0.691 1.00 91.06 89 SER A N 1
ATOM 673 C CA . SER A 1 89 ? -4.898 5.726 0.625 1.00 91.06 89 SER A CA 1
ATOM 674 C C . SER A 1 89 ? -5.176 6.706 1.766 1.00 91.06 89 SER A C 1
ATOM 676 O O . SER A 1 89 ? -5.776 6.314 2.764 1.00 91.06 89 SER A O 1
ATOM 678 N N . ILE A 1 90 ? -4.791 7.978 1.629 1.00 90.00 90 ILE A N 1
ATOM 679 C CA . ILE A 1 90 ? -5.086 9.009 2.635 1.00 90.00 90 ILE A CA 1
ATOM 680 C C . ILE A 1 90 ? -6.598 9.239 2.738 1.00 90.00 90 ILE A C 1
ATOM 682 O O . ILE A 1 90 ? -7.124 9.360 3.844 1.00 90.00 90 ILE A O 1
ATOM 686 N N . VAL A 1 91 ? -7.299 9.302 1.600 1.00 90.12 91 VAL A N 1
ATOM 687 C CA . VAL A 1 91 ? -8.759 9.465 1.560 1.00 90.12 91 VAL A CA 1
ATOM 688 C C . VAL A 1 91 ? -9.452 8.297 2.251 1.00 90.12 91 VAL A C 1
ATOM 690 O O . VAL A 1 91 ? -10.338 8.536 3.067 1.00 90.12 91 VAL A O 1
ATOM 693 N N . ASP A 1 92 ? -9.029 7.062 1.990 1.00 88.19 92 ASP A N 1
ATOM 694 C CA . ASP A 1 92 ? -9.576 5.890 2.672 1.00 88.19 92 ASP A CA 1
ATOM 695 C C . ASP A 1 92 ? -9.327 5.929 4.174 1.00 88.19 92 ASP A C 1
ATOM 697 O O . ASP A 1 92 ? -10.240 5.670 4.951 1.00 88.19 92 ASP A O 1
ATOM 701 N N . GLU A 1 93 ? -8.120 6.293 4.599 1.00 84.50 93 GLU A N 1
ATOM 702 C CA . GLU A 1 93 ? -7.770 6.301 6.015 1.00 84.50 93 GLU A CA 1
ATOM 703 C C . GLU A 1 93 ? -8.535 7.385 6.790 1.00 84.50 93 GLU A C 1
ATOM 705 O O . GLU A 1 93 ? -9.118 7.116 7.841 1.00 84.50 93 GLU A O 1
ATOM 710 N N . ARG A 1 94 ? -8.616 8.602 6.238 1.00 84.50 94 ARG A N 1
ATOM 711 C CA . ARG A 1 94 ? -9.395 9.705 6.828 1.00 84.50 94 ARG A CA 1
ATOM 712 C C . ARG A 1 94 ? -10.896 9.458 6.748 1.00 84.50 94 ARG A C 1
ATOM 714 O O . ARG A 1 94 ? -11.626 9.821 7.670 1.00 84.50 94 ARG A O 1
ATOM 721 N N . GLY A 1 95 ? -11.359 8.859 5.656 1.00 83.88 95 GLY A N 1
ATOM 722 C CA . GLY A 1 95 ? -12.750 8.469 5.483 1.00 83.88 95 GLY A CA 1
ATOM 723 C C . GLY A 1 95 ? -13.160 7.401 6.490 1.00 83.88 95 GLY A C 1
ATOM 724 O O . GLY A 1 95 ? -14.248 7.488 7.051 1.00 83.88 95 GLY A O 1
ATOM 725 N N . ASN A 1 96 ? -12.292 6.420 6.748 1.00 83.12 96 ASN A N 1
ATOM 726 C CA . ASN A 1 96 ? -12.509 5.374 7.743 1.00 83.12 96 ASN A CA 1
ATOM 727 C C . ASN A 1 96 ? -12.673 5.983 9.147 1.00 83.12 96 ASN A C 1
ATOM 729 O O . ASN A 1 96 ? -13.671 5.720 9.815 1.00 83.12 96 ASN A O 1
ATOM 733 N N . ASP A 1 97 ? -11.785 6.906 9.532 1.00 80.81 97 ASP A N 1
ATOM 734 C CA . ASP A 1 97 ? -11.871 7.619 10.816 1.00 80.81 97 ASP A CA 1
ATOM 735 C C . ASP A 1 97 ? -13.148 8.459 10.959 1.00 80.81 97 ASP A C 1
ATOM 737 O O . ASP A 1 97 ? -13.697 8.606 12.054 1.00 80.81 97 ASP A O 1
ATOM 741 N N . TRP A 1 98 ? -13.616 9.049 9.859 1.00 82.56 98 TRP A N 1
ATOM 742 C CA . TRP A 1 98 ? -14.879 9.781 9.819 1.00 82.56 98 TRP A CA 1
ATOM 743 C C . TRP A 1 98 ? -16.084 8.837 9.922 1.00 82.56 98 TRP A C 1
ATOM 745 O O . TRP A 1 98 ? -17.022 9.120 10.670 1.00 82.56 98 TRP A O 1
ATOM 755 N N . ALA A 1 99 ? -16.041 7.704 9.219 1.00 81.12 99 ALA A N 1
ATOM 756 C CA . ALA A 1 99 ? -17.099 6.701 9.203 1.00 81.12 99 ALA A CA 1
ATOM 757 C C . ALA A 1 99 ? -17.302 6.043 10.571 1.00 81.12 99 ALA A C 1
ATOM 759 O O . ALA A 1 99 ? -18.440 5.769 10.944 1.00 81.12 99 ALA A O 1
ATOM 760 N N . ASP A 1 100 ? -16.230 5.852 11.342 1.00 73.38 100 ASP A N 1
ATOM 761 C CA . ASP A 1 100 ? -16.303 5.327 12.709 1.00 73.38 100 ASP A CA 1
ATOM 762 C C . ASP A 1 100 ? -17.009 6.285 13.687 1.00 73.38 100 ASP A C 1
ATOM 764 O O . ASP A 1 100 ? -17.527 5.849 14.715 1.00 73.38 100 ASP A O 1
ATOM 768 N N . ARG A 1 101 ? -17.083 7.587 13.372 1.00 77.44 101 ARG A N 1
ATOM 769 C CA . ARG A 1 101 ? -17.757 8.604 14.204 1.00 77.44 101 ARG A CA 1
ATOM 770 C C . ARG A 1 101 ? -19.223 8.832 13.835 1.00 77.44 101 ARG A C 1
ATOM 772 O O . ARG A 1 101 ? -19.919 9.529 14.572 1.00 77.44 101 ARG A O 1
ATOM 779 N N . GLN A 1 102 ? -19.693 8.303 12.706 1.00 72.69 102 GLN A N 1
ATOM 780 C CA . GLN A 1 102 ? -21.062 8.510 12.229 1.00 72.69 102 GLN A CA 1
ATOM 781 C C . GLN A 1 102 ? -21.915 7.247 12.342 1.00 72.69 102 GLN A C 1
ATOM 783 O O . GLN A 1 102 ? -21.444 6.128 12.155 1.00 72.69 102 GLN A O 1
ATOM 788 N N . GLN A 1 103 ? -23.211 7.430 12.611 1.00 57.09 103 GLN A N 1
ATOM 789 C CA . GLN A 1 103 ? -24.173 6.334 12.538 1.00 57.09 103 GLN A CA 1
ATOM 790 C C . GLN A 1 103 ? -24.380 5.892 11.082 1.00 57.09 103 GLN A C 1
ATOM 792 O O . GLN A 1 103 ? -24.381 6.698 10.152 1.00 57.09 103 GLN A O 1
ATOM 797 N N . THR A 1 104 ? -24.526 4.578 10.930 1.00 59.78 104 THR A N 1
ATOM 798 C CA . THR A 1 104 ? -24.630 3.777 9.702 1.00 59.78 104 THR A CA 1
ATOM 799 C C . THR A 1 104 ? -25.336 4.475 8.538 1.00 59.78 104 THR A C 1
ATOM 801 O O . THR A 1 104 ? -26.561 4.460 8.435 1.00 59.78 104 THR A O 1
ATOM 804 N N . THR A 1 105 ? -24.548 5.015 7.611 1.00 67.69 105 THR A N 1
ATOM 805 C CA . THR A 1 105 ? -24.999 5.407 6.271 1.00 67.69 105 THR A CA 1
ATOM 806 C C . THR A 1 105 ? -24.245 4.580 5.232 1.00 67.69 105 THR A C 1
ATOM 808 O O . THR A 1 105 ? -23.165 4.059 5.496 1.00 67.69 105 THR A O 1
ATOM 811 N N . PHE A 1 106 ? -24.787 4.444 4.020 1.00 67.00 106 PHE A N 1
ATOM 812 C CA . PHE A 1 106 ? -24.099 3.728 2.934 1.00 67.00 106 PHE A CA 1
ATOM 813 C C . PHE A 1 106 ? -22.680 4.281 2.679 1.00 67.00 106 PHE A C 1
ATOM 815 O O . PHE A 1 106 ? -21.734 3.526 2.461 1.00 67.00 106 PHE A O 1
AT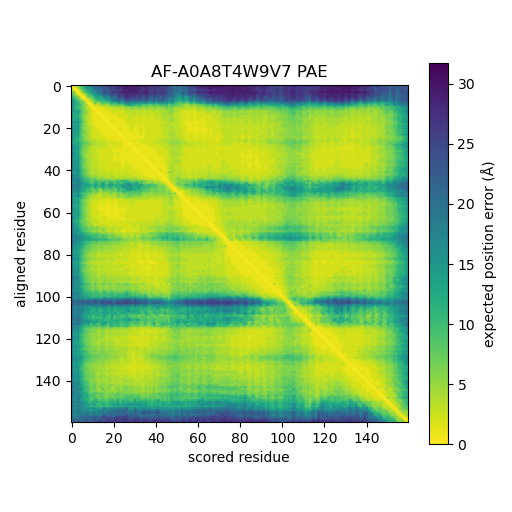OM 822 N N . VAL A 1 107 ? -22.522 5.604 2.804 1.00 67.81 107 VAL A N 1
ATOM 823 C CA . VAL A 1 107 ? -21.238 6.307 2.671 1.00 67.81 107 VAL A CA 1
ATOM 824 C C . VAL A 1 107 ? -20.265 5.930 3.792 1.00 67.81 107 VAL A C 1
ATOM 826 O O . VAL A 1 107 ? -19.078 5.756 3.528 1.00 67.81 107 VAL A O 1
ATOM 829 N N . SER A 1 108 ? -20.744 5.732 5.026 1.00 66.06 108 SER A N 1
ATOM 830 C CA . SER A 1 108 ? -19.885 5.255 6.114 1.00 66.06 108 SER A CA 1
ATOM 831 C C . SER A 1 108 ? -19.411 3.817 5.865 1.00 66.06 108 SER A C 1
ATOM 833 O O . SER A 1 108 ? -18.260 3.497 6.146 1.00 66.06 108 SER A O 1
ATOM 835 N N . GLY A 1 109 ? -20.244 2.968 5.252 1.00 62.34 109 GLY A N 1
ATOM 836 C CA . GLY A 1 109 ? -19.837 1.637 4.789 1.00 62.34 109 GLY A CA 1
ATOM 837 C C . GLY A 1 109 ? -18.699 1.692 3.764 1.00 62.34 109 GLY A C 1
ATOM 838 O O . GLY A 1 109 ? -17.691 1.015 3.936 1.00 62.34 109 GLY A O 1
ATOM 839 N N . PHE A 1 110 ? -18.816 2.546 2.744 1.00 73.69 110 PHE A N 1
ATOM 840 C CA . PHE A 1 110 ? -17.810 2.694 1.682 1.00 73.69 110 PHE A CA 1
ATOM 841 C C . PHE A 1 110 ? -16.399 2.975 2.224 1.00 73.69 110 PHE A C 1
ATOM 843 O O . PHE A 1 110 ? -15.436 2.304 1.854 1.00 73.69 110 PHE A O 1
ATOM 850 N N . PHE A 1 111 ? -16.274 3.928 3.147 1.00 74.25 111 PHE A N 1
ATOM 851 C CA . PHE A 1 111 ? -14.978 4.279 3.727 1.00 74.25 111 PHE A CA 1
ATOM 852 C C . PHE A 1 111 ? -14.489 3.287 4.787 1.00 74.25 111 PHE A C 1
ATOM 854 O O . PHE A 1 111 ? -13.284 3.113 4.972 1.00 74.25 111 PHE A O 1
ATOM 861 N N . LYS A 1 112 ? -15.402 2.578 5.459 1.00 68.75 112 LYS A N 1
ATOM 862 C CA . LYS A 1 112 ? -15.034 1.533 6.419 1.00 68.75 112 LYS A CA 1
ATOM 863 C C . LYS A 1 112 ? -14.269 0.381 5.761 1.00 68.75 112 LYS A C 1
ATOM 865 O O . LYS A 1 112 ? -13.371 -0.175 6.382 1.00 68.75 112 LYS A O 1
ATOM 870 N N . TYR A 1 113 ? -14.579 0.080 4.501 1.00 65.75 113 TYR A N 1
ATOM 871 C CA . TYR A 1 113 ? -13.998 -1.028 3.735 1.00 65.75 113 TYR A CA 1
ATOM 872 C C . TYR A 1 113 ? -12.873 -0.621 2.769 1.00 65.75 113 TYR A C 1
ATOM 874 O O . TYR A 1 113 ? -12.586 -1.373 1.832 1.00 65.75 113 TYR A O 1
ATOM 882 N N . ARG A 1 114 ? -12.260 0.560 2.973 1.00 72.44 114 ARG A N 1
ATOM 883 C CA . ARG A 1 114 ? -11.162 1.097 2.139 1.00 72.44 114 ARG A CA 1
ATOM 884 C C . ARG A 1 114 ? -11.441 0.975 0.637 1.00 72.44 114 ARG A C 1
ATOM 886 O O . ARG A 1 114 ? -10.658 0.443 -0.153 1.00 72.44 114 ARG A O 1
ATOM 893 N N . PHE A 1 115 ? -12.647 1.374 0.247 1.00 82.69 115 PHE A N 1
ATOM 894 C CA . PHE A 1 115 ? -13.117 1.123 -1.107 1.00 82.69 115 PHE A CA 1
ATOM 895 C C . PHE A 1 115 ? -12.470 2.068 -2.133 1.00 82.69 115 PHE A C 1
ATOM 897 O O . PHE A 1 115 ? -12.392 1.718 -3.311 1.00 82.69 115 PHE A O 1
ATOM 904 N N . THR A 1 116 ? -11.954 3.231 -1.712 1.00 86.06 116 THR A N 1
ATOM 905 C CA . THR A 1 116 ? -11.318 4.202 -2.618 1.00 86.06 116 THR A CA 1
ATOM 906 C C . THR A 1 116 ? -10.073 3.603 -3.254 1.00 86.06 116 THR A C 1
ATOM 908 O O . THR A 1 116 ? -9.943 3.623 -4.476 1.00 86.06 116 THR A O 1
ATOM 911 N N . LEU A 1 117 ? -9.190 3.001 -2.457 1.00 88.56 117 LEU A N 1
ATOM 912 C CA . LEU A 1 117 ? -7.962 2.382 -2.929 1.00 88.56 117 LEU A CA 1
ATOM 913 C C . LEU A 1 117 ? -8.267 1.174 -3.819 1.00 88.56 117 LEU A C 1
ATOM 915 O O . LEU A 1 117 ? -7.692 1.074 -4.901 1.00 88.56 117 LEU A O 1
ATOM 919 N N . LYS A 1 118 ? -9.232 0.317 -3.446 1.00 89.88 118 LYS A N 1
ATOM 920 C CA . LYS A 1 118 ? -9.683 -0.812 -4.285 1.00 89.88 118 LYS A CA 1
ATOM 921 C C . LYS A 1 118 ? -10.123 -0.338 -5.676 1.00 89.88 118 LYS A C 1
ATOM 923 O O . LYS A 1 118 ? -9.699 -0.903 -6.685 1.00 89.88 118 LYS A O 1
ATOM 928 N N . VAL A 1 119 ? -10.927 0.726 -5.748 1.00 90.25 119 VAL A N 1
ATOM 929 C CA . VAL A 1 119 ? -11.396 1.300 -7.021 1.00 90.25 119 VAL A CA 1
ATOM 930 C C . VAL A 1 119 ? -10.260 1.957 -7.799 1.00 90.25 119 VAL A C 1
ATOM 932 O O . VAL A 1 119 ? -10.128 1.705 -8.995 1.00 90.25 119 VAL A O 1
ATOM 935 N N . SER A 1 120 ? -9.416 2.764 -7.151 1.00 91.88 120 SER A N 1
ATOM 936 C CA . SER A 1 120 ? -8.280 3.421 -7.809 1.00 91.88 120 SER A CA 1
ATOM 937 C C . SER A 1 120 ? -7.340 2.407 -8.450 1.00 91.88 120 SER A C 1
ATOM 939 O O . SER A 1 120 ? -6.929 2.576 -9.594 1.00 91.88 120 SER A O 1
ATOM 941 N N . VAL A 1 121 ? -7.049 1.322 -7.740 1.00 92.06 121 VAL A N 1
ATOM 942 C CA . VAL A 1 121 ? -6.171 0.245 -8.195 1.00 92.06 121 VAL A CA 1
ATOM 943 C C . VAL A 1 121 ? -6.794 -0.537 -9.360 1.00 92.06 121 VAL A C 1
ATOM 945 O O . VAL A 1 121 ? -6.094 -0.858 -10.321 1.00 92.06 121 VAL A O 1
ATOM 948 N N . LEU A 1 122 ? -8.112 -0.770 -9.343 1.00 91.88 122 LEU A N 1
ATOM 949 C CA . LEU A 1 122 ? -8.829 -1.350 -10.483 1.00 91.88 122 LEU A CA 1
ATOM 950 C C . LEU A 1 122 ? -8.801 -0.433 -11.712 1.00 91.88 122 LEU A C 1
ATOM 952 O O . LEU A 1 122 ? -8.500 -0.904 -12.806 1.00 91.88 122 LEU A O 1
ATOM 956 N N . ILE A 1 123 ? -9.046 0.869 -11.551 1.00 92.81 123 ILE A N 1
ATOM 957 C CA . ILE A 1 123 ? -8.974 1.835 -12.659 1.00 92.81 123 ILE A CA 1
ATOM 958 C C . ILE A 1 123 ? -7.555 1.880 -13.232 1.00 92.81 123 ILE A C 1
ATOM 960 O O . ILE A 1 123 ? -7.380 1.804 -14.446 1.00 92.81 123 ILE A O 1
ATOM 964 N N . LEU A 1 124 ? -6.533 1.939 -12.374 1.00 92.56 124 LEU A N 1
ATOM 965 C CA . LEU A 1 124 ? -5.136 1.903 -12.801 1.00 92.56 124 LEU A CA 1
ATOM 966 C C . LEU A 1 124 ? -4.809 0.614 -13.556 1.00 92.56 124 LEU A C 1
ATOM 968 O O . LEU A 1 124 ? -4.096 0.679 -14.550 1.00 92.56 124 LEU A O 1
ATOM 972 N N . SER A 1 125 ? -5.378 -0.530 -13.164 1.00 93.25 125 SER A N 1
ATOM 973 C CA . SER A 1 125 ? -5.165 -1.797 -13.875 1.00 93.25 125 SER A CA 1
ATOM 974 C C . SER A 1 125 ? -5.715 -1.818 -15.308 1.00 93.25 125 SER A C 1
ATOM 976 O O . SER A 1 125 ? -5.229 -2.599 -16.123 1.00 93.25 125 SER A O 1
ATOM 978 N N . ILE A 1 126 ? -6.664 -0.934 -15.650 1.00 92.81 126 ILE A N 1
ATOM 979 C CA . ILE A 1 126 ? -7.165 -0.786 -17.028 1.00 92.81 126 ILE A CA 1
ATOM 980 C C . ILE A 1 126 ? -6.097 -0.141 -17.921 1.00 92.81 126 ILE A C 1
ATOM 982 O O . ILE A 1 126 ? -5.893 -0.570 -19.055 1.00 92.81 126 ILE A O 1
ATOM 986 N N . PHE A 1 127 ? -5.408 0.879 -17.408 1.00 91.19 127 PHE A N 1
ATOM 987 C CA . PHE A 1 127 ? -4.370 1.614 -18.140 1.00 91.19 127 PHE A CA 1
ATOM 988 C C . PHE A 1 127 ? -2.997 0.934 -18.058 1.00 91.19 127 PHE A C 1
ATOM 990 O O . PHE A 1 127 ? -2.227 0.972 -19.015 1.00 91.19 127 PHE A O 1
ATOM 997 N N . TRP A 1 128 ? -2.719 0.264 -16.938 1.00 91.12 128 TRP A N 1
ATOM 998 C CA . TRP A 1 128 ? -1.499 -0.487 -16.664 1.00 91.12 128 TRP A CA 1
ATOM 999 C C . TRP A 1 128 ? -1.842 -1.937 -16.321 1.00 91.12 128 TRP A C 1
ATOM 1001 O O . TRP A 1 128 ? -1.940 -2.286 -15.143 1.00 91.12 128 TRP A O 1
ATOM 1011 N N . PRO A 1 129 ? -1.961 -2.828 -17.321 1.00 87.25 129 PRO A N 1
ATOM 1012 C CA . PRO A 1 129 ? -2.351 -4.222 -17.092 1.00 87.25 129 PRO A CA 1
ATOM 1013 C C . PRO A 1 129 ? -1.437 -4.976 -16.116 1.00 87.25 129 PRO A C 1
ATOM 1015 O O . PRO A 1 129 ? -1.878 -5.884 -15.416 1.00 87.25 129 PRO A O 1
ATOM 1018 N N . GLY A 1 130 ? -0.164 -4.576 -16.005 1.00 85.12 130 GLY A N 1
ATOM 1019 C CA . GLY A 1 130 ? 0.767 -5.133 -15.019 1.00 85.12 130 GLY A CA 1
ATOM 1020 C C . GLY A 1 130 ? 0.332 -4.920 -13.561 1.00 85.12 130 GLY A C 1
ATOM 1021 O O . GLY A 1 130 ? 0.675 -5.735 -12.703 1.00 85.12 130 GLY A O 1
ATOM 1022 N N . PHE A 1 131 ? -0.470 -3.882 -13.305 1.00 88.56 131 PHE A N 1
ATOM 1023 C CA . PHE A 1 131 ? -1.033 -3.535 -12.001 1.00 88.56 131 PHE A CA 1
ATOM 1024 C C . PHE A 1 131 ? -2.154 -4.488 -11.559 1.00 88.56 131 PHE A C 1
ATOM 1026 O O . PHE A 1 131 ? -2.50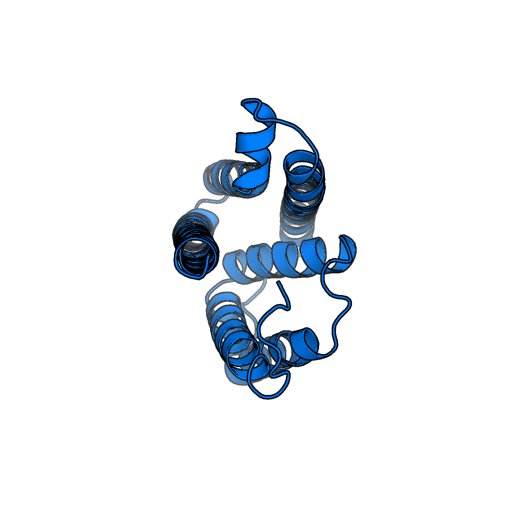5 -4.524 -10.383 1.00 88.56 131 PHE A O 1
ATOM 1033 N N . TRP A 1 132 ? -2.696 -5.304 -12.472 1.00 89.81 132 TRP A N 1
ATOM 1034 C CA . TRP A 1 132 ? -3.763 -6.263 -12.170 1.00 89.81 132 TRP A CA 1
ATOM 1035 C C . TRP A 1 132 ? -3.389 -7.244 -11.051 1.00 89.81 132 TRP A C 1
ATOM 1037 O O . TRP A 1 132 ? -4.209 -7.549 -10.189 1.00 89.81 132 TRP A O 1
ATOM 1047 N N . ARG A 1 133 ? -2.136 -7.717 -11.021 1.00 90.12 133 ARG A N 1
ATOM 1048 C CA . ARG A 1 133 ? -1.673 -8.632 -9.963 1.00 90.12 133 ARG A CA 1
ATOM 1049 C C . ARG A 1 133 ? -1.674 -7.958 -8.591 1.00 90.12 133 ARG A C 1
ATOM 1051 O O . ARG A 1 133 ? -2.194 -8.543 -7.645 1.00 90.12 133 ARG A O 1
ATOM 1058 N N . ALA A 1 134 ? -1.184 -6.720 -8.522 1.00 89.81 134 ALA A N 1
ATOM 1059 C CA . ALA A 1 134 ? -1.216 -5.907 -7.308 1.00 89.81 134 ALA A CA 1
ATOM 1060 C C . ALA A 1 134 ? -2.662 -5.624 -6.867 1.00 89.81 134 ALA A C 1
ATOM 1062 O O . ALA A 1 134 ? -2.974 -5.693 -5.681 1.00 89.81 134 ALA A O 1
ATOM 1063 N N . ALA A 1 135 ? -3.571 -5.395 -7.824 1.00 90.56 135 ALA A N 1
ATOM 1064 C CA . ALA A 1 135 ? -4.995 -5.235 -7.555 1.00 90.56 135 ALA A CA 1
ATOM 1065 C C . ALA A 1 135 ? -5.594 -6.466 -6.883 1.00 90.56 135 ALA A C 1
ATOM 1067 O O . ALA A 1 135 ? -6.156 -6.359 -5.799 1.00 90.56 135 ALA A O 1
ATOM 1068 N N . VAL A 1 136 ? -5.432 -7.645 -7.480 1.00 89.25 136 VAL A N 1
ATOM 1069 C CA . VAL A 1 136 ? -5.926 -8.895 -6.889 1.00 89.25 136 VAL A CA 1
ATOM 1070 C C . VAL A 1 136 ? -5.303 -9.128 -5.509 1.00 89.25 136 VAL A C 1
ATOM 1072 O O . VAL A 1 136 ? -6.020 -9.464 -4.567 1.00 89.25 136 VAL A O 1
ATOM 1075 N N . GLY A 1 137 ? -3.996 -8.884 -5.364 1.00 87.00 137 GLY A N 1
ATOM 1076 C CA . GLY A 1 137 ? -3.289 -8.978 -4.086 1.00 87.00 137 GLY A CA 1
ATOM 1077 C C . GLY A 1 137 ? -3.892 -8.084 -3.000 1.00 87.00 137 GLY A C 1
ATOM 1078 O O . GLY A 1 137 ? -4.104 -8.552 -1.881 1.00 87.00 137 GLY A O 1
ATOM 1079 N N . LEU A 1 138 ? -4.250 -6.840 -3.338 1.00 88.56 138 LEU A N 1
ATOM 1080 C CA . LEU A 1 138 ? -4.917 -5.913 -2.420 1.00 88.56 138 LEU A CA 1
A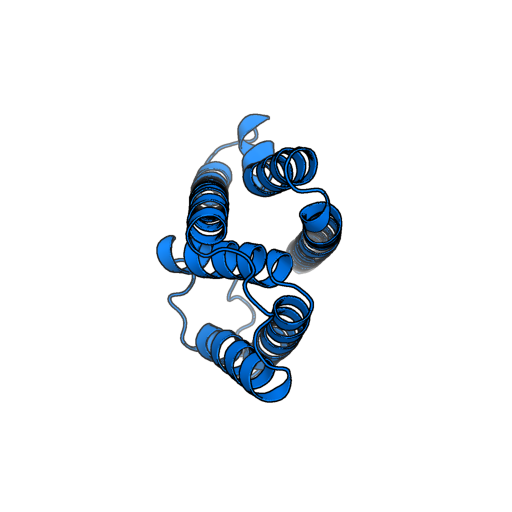TOM 1081 C C . LEU A 1 138 ? -6.243 -6.470 -1.900 1.00 88.56 138 LEU A C 1
ATOM 1083 O O . LEU A 1 138 ? -6.513 -6.395 -0.708 1.00 88.56 138 LEU A O 1
ATOM 1087 N N . TRP A 1 139 ? -7.064 -7.046 -2.779 1.00 85.25 139 TRP A N 1
ATOM 1088 C CA . TRP A 1 139 ? -8.362 -7.598 -2.389 1.00 85.25 139 TRP A CA 1
ATOM 1089 C C . TRP A 1 139 ? -8.220 -8.762 -1.403 1.00 85.25 139 TRP A C 1
ATOM 1091 O O . TRP A 1 139 ? -8.957 -8.818 -0.417 1.00 85.25 139 TRP A O 1
ATOM 1101 N N . PHE A 1 140 ? -7.258 -9.663 -1.623 1.00 86.00 140 PHE A N 1
ATOM 1102 C CA . PHE A 1 140 ? -6.958 -10.731 -0.663 1.00 86.00 140 PHE A CA 1
ATOM 1103 C C . PHE A 1 140 ? -6.434 -10.180 0.664 1.00 86.00 140 PHE A C 1
ATOM 1105 O O . PHE A 1 140 ? -6.863 -10.635 1.725 1.00 86.00 140 PHE A O 1
ATOM 1112 N N . PHE A 1 141 ? -5.541 -9.192 0.607 1.00 82.81 141 PHE A N 1
ATOM 1113 C CA . PHE A 1 141 ? -4.993 -8.548 1.793 1.00 82.81 141 PHE A CA 1
ATOM 1114 C C . PHE A 1 141 ? -6.088 -7.881 2.639 1.00 82.81 141 PHE A C 1
ATOM 1116 O O . PHE A 1 141 ? -6.196 -8.162 3.834 1.00 82.81 141 PHE A O 1
ATOM 1123 N N . ASP A 1 142 ? -6.948 -7.070 2.020 1.00 82.75 142 ASP A N 1
ATOM 1124 C CA . ASP A 1 142 ? -8.040 -6.388 2.716 1.00 82.75 142 ASP A CA 1
ATOM 1125 C C . ASP A 1 142 ? -9.074 -7.377 3.259 1.00 82.75 142 ASP A C 1
ATOM 1127 O O . ASP A 1 142 ? -9.530 -7.215 4.386 1.00 82.75 142 ASP A O 1
ATOM 1131 N N . THR A 1 143 ? -9.387 -8.454 2.528 1.00 80.38 143 THR A N 1
ATOM 1132 C CA . THR A 1 143 ? -10.283 -9.510 3.035 1.00 80.38 143 THR A CA 1
ATOM 1133 C C . THR A 1 143 ? -9.708 -10.163 4.296 1.00 80.38 143 THR A C 1
ATOM 1135 O O . THR A 1 143 ? -10.435 -10.410 5.258 1.00 80.38 143 THR A O 1
ATOM 1138 N N . GLY A 1 144 ? -8.395 -10.414 4.323 1.00 79.31 144 GLY A N 1
ATOM 1139 C CA . GLY A 1 144 ? -7.710 -10.935 5.506 1.00 79.31 144 GLY A CA 1
ATOM 1140 C C . GLY A 1 144 ? -7.745 -9.958 6.685 1.00 79.31 144 GLY A C 1
ATOM 1141 O O . GLY A 1 144 ? -8.006 -10.369 7.816 1.00 79.31 144 GLY A O 1
ATOM 1142 N N . TYR A 1 145 ? -7.543 -8.664 6.424 1.00 74.56 145 TYR A N 1
ATOM 1143 C CA . TYR A 1 145 ? -7.632 -7.618 7.445 1.00 74.56 145 TYR A CA 1
ATOM 1144 C C . TYR A 1 145 ? -9.051 -7.493 8.020 1.00 74.56 145 TYR A C 1
ATOM 1146 O O . TYR A 1 145 ? -9.232 -7.438 9.237 1.00 74.56 145 TYR A O 1
ATOM 1154 N N . GLU A 1 146 ? -10.066 -7.506 7.158 1.00 75.50 146 GLU A N 1
ATOM 1155 C CA . GLU A 1 146 ? -11.475 -7.467 7.551 1.00 75.50 146 GLU A CA 1
ATOM 1156 C C . GLU A 1 146 ? -11.859 -8.700 8.382 1.00 75.50 146 GLU A C 1
ATOM 1158 O O . GLU A 1 146 ? -12.492 -8.560 9.430 1.00 75.50 146 GLU A O 1
ATOM 1163 N N . ALA A 1 147 ? -11.420 -9.897 7.977 1.00 75.94 147 ALA A N 1
ATOM 1164 C CA . ALA A 1 147 ? -11.644 -11.127 8.733 1.00 75.94 147 ALA A CA 1
ATOM 1165 C C . ALA A 1 147 ? -11.011 -11.062 10.133 1.00 75.94 147 ALA A C 1
ATOM 1167 O O . ALA A 1 147 ? -11.668 -11.405 11.118 1.00 75.94 147 ALA A O 1
ATOM 1168 N N . ALA A 1 148 ? -9.777 -10.561 10.244 1.00 72.25 148 ALA A N 1
ATOM 1169 C CA . ALA A 1 148 ? -9.116 -10.363 11.534 1.00 72.25 148 ALA A CA 1
ATOM 1170 C C . ALA A 1 148 ? -9.873 -9.359 12.424 1.00 72.25 148 ALA A C 1
ATOM 1172 O O . ALA A 1 148 ? -10.048 -9.602 13.617 1.00 72.25 148 ALA A O 1
ATOM 1173 N N . GLY A 1 149 ? -10.386 -8.269 11.843 1.00 69.12 149 GLY A N 1
ATOM 1174 C CA . GLY A 1 149 ? -11.189 -7.279 12.565 1.00 69.12 149 GLY A CA 1
ATOM 1175 C C . GLY A 1 149 ? -12.544 -7.809 13.057 1.00 69.12 149 GLY A C 1
ATOM 1176 O O . GLY A 1 149 ? -13.021 -7.386 14.110 1.00 69.12 149 GLY A O 1
ATOM 1177 N N . ILE A 1 150 ? -13.168 -8.742 12.328 1.00 69.50 150 ILE A N 1
ATOM 1178 C CA . ILE A 1 150 ? -14.409 -9.411 12.760 1.00 69.50 150 ILE A CA 1
ATOM 1179 C C . ILE A 1 150 ? -14.136 -10.350 13.938 1.00 69.50 150 ILE A C 1
ATOM 1181 O O . ILE A 1 150 ? -14.898 -10.345 14.904 1.00 69.50 150 ILE A O 1
ATOM 1185 N N . VAL A 1 151 ? -13.053 -11.134 13.878 1.00 69.44 151 VAL A N 1
ATOM 1186 C CA . VAL A 1 151 ? -12.672 -12.052 14.964 1.00 69.44 151 VAL A CA 1
ATOM 1187 C C . VAL A 1 151 ? -12.429 -11.285 16.262 1.00 69.44 151 VAL A C 1
ATOM 1189 O O . VAL A 1 151 ? -12.952 -11.685 17.300 1.00 69.44 151 VAL A O 1
ATOM 1192 N N . ASP A 1 152 ? -11.720 -10.157 16.196 1.00 63.56 152 ASP A N 1
ATOM 1193 C CA . ASP A 1 152 ? -11.486 -9.296 17.361 1.00 63.56 152 ASP A CA 1
ATOM 1194 C C . ASP A 1 152 ? -12.811 -8.766 17.938 1.00 63.56 152 ASP A C 1
ATOM 1196 O O . ASP A 1 152 ? -13.077 -8.898 19.129 1.00 63.56 152 ASP A O 1
ATOM 1200 N N . ARG A 1 153 ? -13.722 -8.269 17.088 1.00 61.69 153 ARG A N 1
ATOM 1201 C CA . ARG A 1 153 ? -15.030 -7.765 17.542 1.00 61.69 153 ARG A CA 1
ATOM 1202 C C . ARG A 1 153 ? -15.894 -8.844 18.205 1.00 61.69 153 ARG A C 1
ATOM 1204 O O . ARG A 1 153 ? -16.591 -8.539 19.169 1.00 61.69 153 ARG A O 1
ATOM 1211 N N . ASN A 1 154 ? -15.852 -10.079 17.713 1.00 59.84 154 ASN A N 1
ATOM 1212 C CA . ASN A 1 154 ? -16.626 -11.180 18.288 1.00 59.84 154 ASN A CA 1
ATOM 1213 C C . ASN A 1 154 ? -16.069 -11.621 19.653 1.00 59.84 154 ASN A C 1
ATOM 1215 O O . ASN A 1 154 ? -16.849 -11.901 20.557 1.00 59.84 154 ASN A O 1
ATOM 1219 N N . GLN A 1 155 ? -14.746 -11.579 19.855 1.00 56.59 155 GLN A N 1
ATOM 1220 C CA . GLN A 1 155 ? -14.136 -11.866 21.162 1.00 56.59 155 GLN A CA 1
ATOM 1221 C C . GLN A 1 155 ? -14.525 -10.855 22.253 1.00 56.59 155 GLN A C 1
ATOM 1223 O O . GLN A 1 155 ? -14.576 -11.213 23.428 1.00 56.59 155 GLN A O 1
ATOM 1228 N N . PHE A 1 156 ? -14.836 -9.607 21.892 1.00 50.31 156 PHE A N 1
ATOM 1229 C CA . PHE A 1 156 ? -15.381 -8.623 22.837 1.00 50.31 156 PHE A CA 1
ATOM 1230 C C . PHE A 1 156 ? -16.845 -8.877 23.208 1.00 50.31 156 PHE A C 1
ATOM 1232 O O . PHE A 1 156 ? -17.265 -8.494 24.296 1.00 50.31 156 PHE A O 1
ATOM 1239 N N . HIS A 1 157 ? -17.622 -9.514 22.330 1.00 51.72 157 HIS A N 1
ATOM 1240 C CA . HIS A 1 157 ? -19.025 -9.834 22.598 1.00 51.72 157 HIS A CA 1
ATOM 1241 C C . HIS A 1 157 ? -19.204 -11.087 23.468 1.00 51.72 157 HIS A C 1
ATOM 1243 O O . HIS A 1 157 ? -20.180 -11.148 24.202 1.00 51.72 157 HIS A O 1
ATOM 1249 N N . ASP A 1 158 ? -18.269 -12.041 23.431 1.00 52.53 158 ASP A N 1
ATOM 1250 C CA . ASP A 1 158 ? -18.339 -13.278 24.231 1.00 52.53 158 ASP A CA 1
ATOM 1251 C C . ASP A 1 158 ? -17.783 -13.126 25.668 1.00 52.53 158 ASP A C 1
ATOM 1253 O O . ASP A 1 158 ? -17.909 -14.041 26.481 1.00 52.53 158 ASP A O 1
ATOM 1257 N N . ASN A 1 159 ? -17.165 -11.983 25.998 1.00 47.72 159 ASN A N 1
ATOM 1258 C CA . ASN A 1 159 ? -16.592 -11.686 27.323 1.00 47.72 159 ASN A CA 1
ATOM 1259 C C . ASN A 1 159 ? -17.465 -10.745 28.190 1.00 47.72 159 ASN A C 1
ATOM 1261 O O . ASN A 1 159 ? -17.009 -10.279 29.239 1.00 47.72 159 ASN A O 1
ATOM 1265 N N . HIS A 1 160 ? -18.706 -10.474 27.773 1.00 41.41 160 HIS A N 1
ATOM 1266 C CA . HIS A 1 160 ? -19.715 -9.692 28.502 1.00 41.41 160 HIS A CA 1
ATOM 1267 C C . HIS A 1 160 ? -21.041 -10.451 28.583 1.00 41.41 160 HIS A C 1
ATOM 1269 O O . HIS A 1 160 ? -21.768 -10.220 29.576 1.00 41.41 160 HIS A O 1
#

Mean predicted aligned error: 7.6 Å

Sequence (160 aa):
MDDFGQPSYAWLPFAASGVLFGFLMAESQWDLLLFSAIIIGVLISGKVNKPQFSIGFVMIGIMLIIRGVPVITSLPELLLILGILLIASIVDERGNDWADRQQTTFVSGFFKYRFTLKVSVLILSIFWPGFWRAAVGLWFFDTGYEAAGIVDRNQFHDNH

Foldseek 3Di:
DPPPPPPPPLLPVLLVLLLVLLQQQLPALLSVLLSVLLVVLCVVLVVPPDVSNVNSPVNSVVSCVVSPGHDDPDDVVSVVLSVLSNVLNNCLSVLQVVLVVDDDDVSSVCSVLSVSNLVSLVVVCVVVVVSVVVSVVVVVVSVVVVVVVVVVVVVVVVVD

Solvent-accessible surface area (backbone atoms only — not comparable to full-atom values): 8507 Å² total; per-residue (Å²): 142,85,80,70,95,58,88,86,59,64,49,56,64,32,33,54,48,13,40,52,52,14,50,49,30,33,73,31,54,49,30,32,38,54,54,48,15,46,54,51,18,44,52,75,68,56,78,72,81,50,77,59,56,52,48,14,56,52,30,22,51,52,33,30,68,76,70,32,75,43,79,80,90,48,70,72,62,49,51,52,52,32,49,55,45,26,52,28,28,35,50,19,54,57,36,24,61,52,23,76,75,48,81,93,42,76,68,31,51,44,23,63,67,43,41,50,38,56,49,53,39,51,56,46,20,72,81,38,63,80,31,41,59,41,36,55,50,48,55,55,50,50,52,52,52,52,51,52,54,50,54,55,56,50,58,62,62,77,76,112

Nearest PDB structures (foldseek):
  3ezu-assembly1_A-2  TM=3.979E-01  e=3.056E+00  Geobacter sulfurreducens
  6xby-assembly1_g  TM=1.990E-01  e=2.904E+00  Bos taurus
  9brz-assembly1_g  TM=1.908E-01  e=5.356E+00  Mus musculus

Radius of gyration: 16.59 Å; Cα contacts (8 Å, |Δi|>4): 160; chains: 1; bounding box: 43×24×47 Å

Secondary structure (DSSP, 8-state):
---SS-TTSTHHHHHHHHHHHHHHHTT-HHHHHHHHHHHHHHHHTT---SGGGHHHHHHHHHHHHHH-PPPPS-HHHHHHHHHHHHHHHHHHHHHHHHHTTS---HHHHHHHTTHHHHHHHHHHHHH-GGGHHHHHHHHHHHHHHHHHHHHHHHHHHTT-

pLDDT: mean 81.87, std 14.29, range [38.59, 96.69]